Protein AF-A0A9C9Z9H3-F1 (afdb_monomer)

Mean predicted aligned error: 2.56 Å

Radius of gyration: 11.61 Å; Cα contacts (8 Å, |Δi|>4): 60; chains: 1; bounding box: 28×17×32 Å

Sequence (62 aa):
LITKVEYARTYARLMFDQALHDRLLQEVISADPVYPGLTLTNALAQKQARELLATSKEYFED

Secondary structure (DSSP, 8-state):
-HHHHHHIIIIIHHTT-HHHHHHHHHHHHHS----TTTHHHHHHHHHHHHHH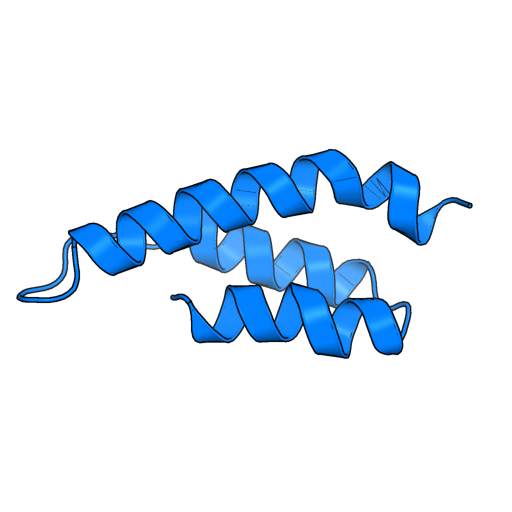HHTHHHHH--

Solvent-accessible surface area (backbone atoms only — not comparable to full-atom values): 3380 Å² total; per-residue (Å²): 92,49,70,42,44,50,44,26,65,50,50,22,55,73,68,69,33,61,70,60,22,53,51,36,27,51,54,40,58,71,46,83,40,82,42,94,98,37,34,68,59,28,49,48,30,27,52,52,23,52,57,50,57,72,48,39,61,77,66,69,77,107

Foldseek 3Di:
DQVLLVCLVPVCLVVLPLVSNLVSLVVLLPDDLDDVPRNVVSVVSNVSSVVCNVCSCVRNVD

Structure (mmCIF, N/CA/C/O backbone):
data_AF-A0A9C9Z9H3-F1
#
_entry.id   AF-A0A9C9Z9H3-F1
#
loop_
_atom_site.group_PDB
_atom_site.id
_atom_site.type_symbol
_atom_site.label_atom_id
_atom_site.label_alt_id
_atom_site.label_comp_id
_atom_site.label_asym_id
_atom_site.label_entity_id
_atom_site.label_seq_id
_atom_site.pdbx_PDB_ins_code
_atom_site.Cartn_x
_atom_site.Cartn_y
_atom_site.Cartn_z
_atom_site.occupancy
_atom_site.B_iso_or_equiv
_atom_site.auth_seq_id
_atom_site.auth_comp_id
_atom_site.auth_asym_id
_atom_site.auth_atom_id
_atom_site.pdbx_PDB_model_num
ATOM 1 N N . LEU A 1 1 ? -3.128 -1.417 7.031 1.00 94.12 1 LEU A N 1
ATOM 2 C CA . LEU A 1 1 ? -2.725 -1.199 5.617 1.00 94.12 1 LEU A CA 1
ATOM 3 C C . LEU A 1 1 ? -1.252 -0.825 5.453 1.00 94.12 1 LEU A C 1
ATOM 5 O O . LEU A 1 1 ? -0.618 -1.342 4.543 1.00 94.12 1 LEU A O 1
ATOM 9 N N . ILE A 1 2 ? -0.691 0.005 6.339 1.00 95.69 2 ILE A N 1
ATOM 10 C CA . ILE A 1 2 ? 0.690 0.505 6.225 1.00 95.69 2 ILE A CA 1
ATOM 11 C C . ILE A 1 2 ? 1.763 -0.590 6.075 1.00 95.69 2 ILE A C 1
ATOM 13 O O . ILE A 1 2 ? 2.669 -0.446 5.267 1.00 95.69 2 ILE A O 1
ATOM 17 N N . THR A 1 3 ? 1.616 -1.737 6.746 1.00 97.31 3 THR A N 1
ATOM 18 C CA . THR A 1 3 ? 2.559 -2.864 6.633 1.00 97.31 3 THR A CA 1
ATOM 19 C C . THR A 1 3 ? 2.719 -3.368 5.198 1.00 97.31 3 THR A C 1
ATOM 21 O O . THR A 1 3 ? 3.827 -3.691 4.790 1.00 97.31 3 THR A O 1
ATOM 24 N N . LYS A 1 4 ? 1.636 -3.406 4.406 1.00 97.69 4 LYS A N 1
ATOM 25 C CA . LYS A 1 4 ? 1.700 -3.824 2.996 1.00 97.69 4 LYS A CA 1
ATOM 26 C C . LYS A 1 4 ? 2.415 -2.784 2.129 1.00 97.69 4 LYS A C 1
ATOM 28 O O . LYS A 1 4 ? 3.155 -3.165 1.231 1.00 97.69 4 LYS A O 1
ATOM 33 N N . VAL A 1 5 ? 2.233 -1.495 2.431 1.00 97.56 5 VAL A N 1
ATOM 34 C CA . VAL A 1 5 ? 2.948 -0.396 1.757 1.00 97.56 5 VAL A C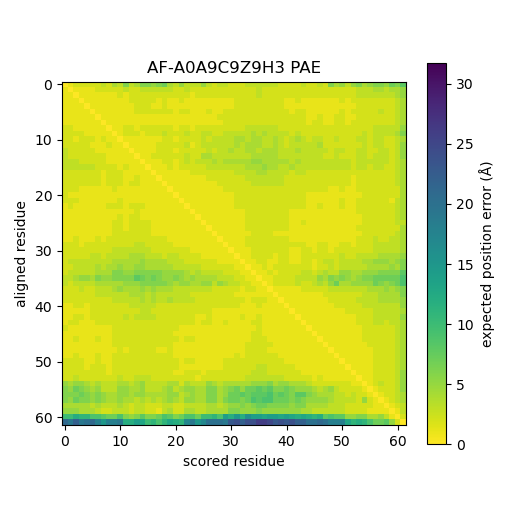A 1
ATOM 35 C C . VAL A 1 5 ? 4.446 -0.506 2.016 1.00 97.56 5 VAL A C 1
ATOM 37 O O . VAL A 1 5 ? 5.234 -0.460 1.077 1.00 97.56 5 VAL A O 1
ATOM 40 N N . GLU A 1 6 ? 4.843 -0.724 3.269 1.00 97.75 6 GLU A N 1
ATOM 41 C CA . GLU A 1 6 ? 6.255 -0.883 3.618 1.00 97.75 6 GLU A CA 1
ATOM 42 C C . GLU A 1 6 ? 6.849 -2.167 3.041 1.00 97.75 6 GLU A C 1
ATOM 44 O O . GLU A 1 6 ? 7.981 -2.152 2.564 1.00 97.75 6 GLU A O 1
ATOM 49 N N . TYR A 1 7 ? 6.078 -3.256 2.985 1.00 97.38 7 TYR A N 1
ATOM 50 C CA . TYR A 1 7 ? 6.520 -4.491 2.341 1.00 97.38 7 TYR A CA 1
ATOM 51 C C . TYR A 1 7 ? 6.779 -4.294 0.838 1.00 97.38 7 TYR A C 1
ATOM 53 O O . TYR A 1 7 ? 7.817 -4.715 0.327 1.00 97.38 7 TYR A O 1
ATOM 61 N N . ALA A 1 8 ? 5.897 -3.567 0.149 1.00 96.94 8 ALA A N 1
ATOM 62 C CA . ALA A 1 8 ? 6.093 -3.189 -1.246 1.00 96.94 8 ALA A CA 1
ATOM 63 C C . ALA A 1 8 ? 7.300 -2.248 -1.433 1.00 96.94 8 ALA A C 1
ATOM 65 O O . ALA A 1 8 ? 8.076 -2.422 -2.371 1.00 96.94 8 ALA A O 1
ATOM 66 N N . ARG A 1 9 ? 7.479 -1.259 -0.546 1.00 95.12 9 ARG A N 1
ATOM 67 C CA . ARG A 1 9 ? 8.556 -0.256 -0.618 1.00 95.12 9 ARG A CA 1
ATOM 68 C C . ARG A 1 9 ? 9.938 -0.842 -0.352 1.00 95.12 9 ARG A C 1
ATOM 70 O O . ARG A 1 9 ? 10.897 -0.415 -0.984 1.00 95.12 9 ARG A O 1
ATOM 77 N N . THR A 1 10 ? 10.045 -1.752 0.608 1.00 94.25 10 THR A N 1
ATOM 78 C CA . THR A 1 10 ? 11.335 -2.255 1.095 1.00 94.25 10 THR A CA 1
ATOM 79 C C . THR A 1 10 ? 11.692 -3.576 0.439 1.00 94.25 10 THR A C 1
ATOM 81 O O . THR A 1 10 ? 12.693 -3.654 -0.261 1.00 94.25 10 THR A O 1
ATOM 84 N N . TYR A 1 11 ? 10.859 -4.600 0.608 1.00 95.12 11 TYR A N 1
ATOM 85 C CA . TYR A 1 11 ? 11.179 -5.948 0.159 1.00 95.12 11 TYR A CA 1
ATOM 86 C C . TYR A 1 11 ? 10.942 -6.139 -1.334 1.00 95.12 11 TYR A C 1
ATOM 88 O O . TYR A 1 11 ? 11.843 -6.596 -2.023 1.00 95.12 11 TYR A O 1
ATOM 96 N N . ALA A 1 12 ? 9.760 -5.782 -1.849 1.00 93.38 12 ALA A N 1
ATOM 97 C CA . ALA A 1 12 ? 9.453 -6.034 -3.260 1.00 93.38 12 ALA A CA 1
ATOM 98 C C . ALA A 1 12 ? 10.403 -5.257 -4.189 1.00 93.38 12 ALA A C 1
ATOM 100 O O . ALA A 1 12 ? 10.895 -5.810 -5.166 1.00 93.38 12 ALA A O 1
ATOM 101 N N . ARG A 1 13 ? 10.751 -4.015 -3.824 1.00 91.94 13 ARG A N 1
ATOM 102 C CA . ARG A 1 13 ? 11.787 -3.233 -4.515 1.00 91.94 13 ARG A CA 1
ATOM 103 C C . ARG A 1 13 ? 13.185 -3.845 -4.388 1.00 91.94 13 ARG A C 1
ATOM 105 O O . ARG A 1 13 ? 13.843 -4.022 -5.403 1.00 91.94 13 ARG A O 1
ATOM 112 N N . LEU A 1 14 ? 13.614 -4.230 -3.180 1.00 93.75 14 LEU A N 1
ATOM 113 C CA . LEU A 1 14 ? 14.917 -4.881 -2.962 1.00 93.75 14 LEU A CA 1
ATOM 114 C C . LEU A 1 14 ? 15.074 -6.166 -3.786 1.00 93.75 14 LEU A C 1
ATOM 116 O O . LEU A 1 14 ? 16.154 -6.450 -4.293 1.00 93.75 14 LEU A O 1
ATOM 120 N N . MET A 1 15 ? 13.997 -6.938 -3.901 1.00 95.69 15 MET A N 1
ATOM 121 C CA . MET A 1 15 ? 13.973 -8.199 -4.637 1.00 95.69 15 MET A CA 1
ATOM 122 C C . MET A 1 15 ? 13.693 -8.025 -6.135 1.00 95.69 15 MET A C 1
ATOM 124 O O . MET A 1 15 ? 13.602 -9.032 -6.831 1.00 95.69 15 MET A O 1
ATOM 128 N N . PHE A 1 16 ? 13.543 -6.789 -6.628 1.00 93.19 16 PHE A N 1
ATOM 129 C CA . PHE A 1 16 ? 13.130 -6.490 -8.004 1.00 93.19 16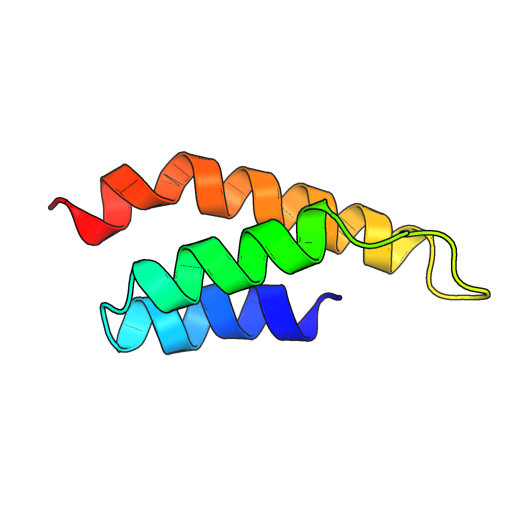 PHE A CA 1
ATOM 130 C C . PHE A 1 16 ? 11.834 -7.219 -8.434 1.00 93.19 16 PHE A C 1
ATOM 132 O O . PHE A 1 16 ? 11.643 -7.560 -9.598 1.00 93.19 16 PHE A O 1
ATOM 139 N N . ASP A 1 17 ? 10.912 -7.451 -7.494 1.00 95.69 17 ASP A N 1
ATOM 140 C CA . ASP A 1 17 ? 9.637 -8.133 -7.735 1.00 95.69 17 ASP A CA 1
ATOM 141 C C . ASP A 1 17 ? 8.509 -7.113 -7.969 1.00 95.69 17 ASP A C 1
ATOM 143 O O . ASP A 1 17 ? 7.766 -6.735 -7.054 1.00 95.69 17 ASP A O 1
ATOM 147 N N . GLN A 1 18 ? 8.388 -6.651 -9.218 1.00 95.56 18 GLN A N 1
ATOM 148 C CA . GLN A 1 18 ? 7.361 -5.689 -9.633 1.00 95.56 18 GLN A CA 1
ATOM 149 C C . GLN A 1 18 ? 5.938 -6.240 -9.450 1.00 95.56 18 GLN A C 1
ATOM 151 O O . GLN A 1 18 ? 5.037 -5.517 -9.022 1.00 95.56 18 GLN A O 1
ATOM 156 N N . ALA A 1 19 ? 5.723 -7.531 -9.718 1.00 95.88 19 ALA A N 1
ATOM 157 C CA . ALA A 1 19 ? 4.403 -8.145 -9.602 1.00 95.88 19 ALA A CA 1
ATOM 158 C C . ALA A 1 19 ? 3.915 -8.152 -8.145 1.00 95.88 19 ALA A C 1
ATOM 160 O O . ALA A 1 19 ? 2.761 -7.807 -7.867 1.00 95.88 19 ALA A O 1
ATOM 161 N N . LEU A 1 20 ? 4.791 -8.502 -7.198 1.00 96.88 20 LEU A N 1
ATOM 162 C CA . LEU A 1 20 ? 4.494 -8.419 -5.771 1.00 96.88 20 LEU A CA 1
ATOM 163 C C . LEU A 1 20 ? 4.285 -6.968 -5.326 1.00 96.88 20 LEU A C 1
ATOM 165 O O . LEU A 1 20 ? 3.353 -6.702 -4.562 1.00 96.88 20 LEU A O 1
ATOM 169 N N . HIS A 1 21 ? 5.126 -6.045 -5.803 1.00 97.62 21 HIS A N 1
ATOM 170 C CA . HIS A 1 21 ? 5.026 -4.619 -5.502 1.00 97.62 21 HIS A CA 1
ATOM 171 C C . HIS A 1 21 ? 3.643 -4.069 -5.866 1.00 97.62 21 HIS A C 1
ATOM 173 O O . HIS A 1 21 ? 2.909 -3.607 -4.988 1.00 97.62 21 HIS A O 1
ATOM 179 N N . ASP A 1 22 ? 3.255 -4.192 -7.134 1.00 97.25 22 ASP A N 1
ATOM 180 C CA . ASP A 1 22 ? 2.014 -3.626 -7.655 1.00 97.25 22 ASP A CA 1
ATOM 181 C C . ASP A 1 22 ? 0.786 -4.288 -7.012 1.00 97.25 22 ASP A C 1
ATOM 183 O O . ASP A 1 22 ? -0.167 -3.600 -6.629 1.00 97.25 22 ASP A O 1
ATOM 187 N N . ARG A 1 23 ? 0.824 -5.612 -6.791 1.00 97.94 23 ARG A N 1
ATOM 188 C CA . ARG A 1 23 ? -0.268 -6.339 -6.124 1.00 97.94 23 ARG A CA 1
ATOM 189 C C . ARG A 1 23 ? -0.521 -5.811 -4.713 1.00 97.94 23 ARG A C 1
ATOM 191 O O . ARG A 1 23 ? -1.666 -5.526 -4.360 1.00 97.94 23 ARG A O 1
ATOM 198 N N . LEU A 1 24 ? 0.528 -5.664 -3.899 1.00 98.12 24 LEU A N 1
ATOM 199 C CA . LEU A 1 24 ? 0.407 -5.186 -2.517 1.00 98.12 24 LEU A CA 1
ATOM 200 C C . LEU A 1 24 ? -0.171 -3.767 -2.451 1.00 98.12 24 LEU A C 1
ATOM 202 O O . LEU A 1 24 ? -0.998 -3.481 -1.581 1.00 98.12 24 LEU A O 1
ATOM 206 N N . LEU A 1 25 ? 0.236 -2.886 -3.367 1.00 98.31 25 LEU A N 1
ATOM 207 C CA . LEU A 1 25 ? -0.266 -1.514 -3.424 1.00 98.31 25 LEU A CA 1
ATOM 208 C C . LEU A 1 25 ? -1.723 -1.463 -3.881 1.00 98.31 25 LEU A C 1
ATOM 210 O O . LEU A 1 25 ? -2.525 -0.753 -3.270 1.00 98.31 25 LEU A O 1
ATOM 214 N N . GLN A 1 26 ? -2.100 -2.266 -4.876 1.00 98.31 26 GLN A N 1
ATOM 215 C CA . GLN A 1 26 ? -3.482 -2.349 -5.341 1.00 98.31 26 GLN A CA 1
AT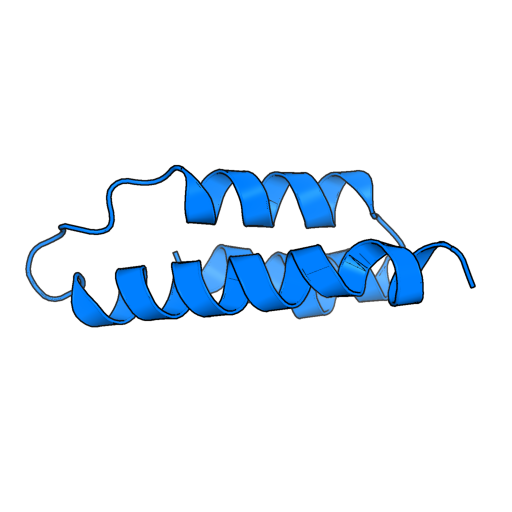OM 216 C C . GLN A 1 26 ? -4.422 -2.894 -4.254 1.00 98.31 26 GLN A C 1
ATOM 218 O O . GLN A 1 26 ? -5.530 -2.379 -4.079 1.00 98.31 26 GLN A O 1
ATOM 223 N N . GLU A 1 27 ? -3.975 -3.879 -3.470 1.00 98.31 27 GLU A N 1
ATOM 224 C CA . GLU A 1 27 ? -4.713 -4.382 -2.305 1.00 98.31 27 GLU A CA 1
ATOM 225 C C . GLU A 1 27 ? -4.926 -3.295 -1.243 1.00 98.31 27 GLU A C 1
ATOM 227 O O . GLU A 1 27 ? -5.996 -3.223 -0.640 1.00 98.31 27 GLU A O 1
ATOM 232 N N . VAL A 1 28 ? -3.931 -2.433 -1.005 1.00 98.25 28 VAL A N 1
ATOM 233 C CA . VAL A 1 28 ? -4.061 -1.309 -0.064 1.00 98.25 28 VAL A CA 1
ATOM 234 C C . VAL A 1 28 ? -5.061 -0.277 -0.577 1.00 98.25 28 VAL A C 1
ATOM 236 O O . VAL A 1 28 ? -5.916 0.168 0.189 1.00 98.25 28 VAL A O 1
ATOM 239 N N . ILE A 1 29 ? -4.978 0.083 -1.859 1.00 98.44 29 ILE A N 1
ATOM 240 C CA . ILE A 1 29 ? -5.860 1.069 -2.500 1.00 98.44 29 ILE A CA 1
ATOM 241 C C . ILE A 1 29 ? -7.321 0.606 -2.487 1.00 98.44 29 ILE A C 1
ATOM 243 O O . ILE A 1 29 ? -8.212 1.432 -2.308 1.00 98.44 29 ILE A O 1
ATOM 247 N N . SER A 1 30 ? -7.555 -0.696 -2.658 1.00 98.12 30 SER A N 1
ATOM 248 C CA . SER A 1 30 ? -8.901 -1.275 -2.780 1.00 98.12 30 SER A CA 1
ATOM 249 C C . SER A 1 30 ? -9.548 -1.621 -1.433 1.00 98.12 30 SER A C 1
ATOM 251 O O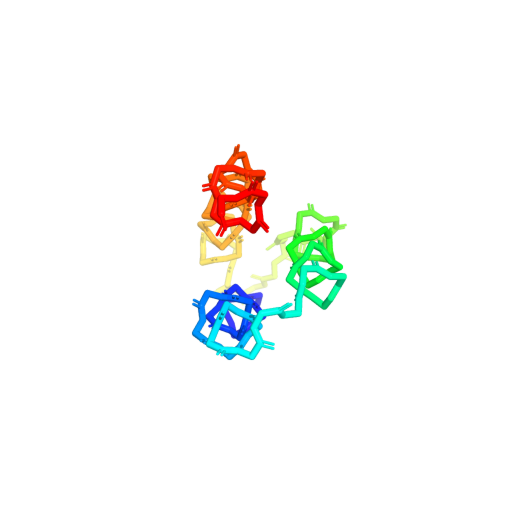 . SER A 1 30 ? -10.730 -1.950 -1.392 1.00 98.12 30 SER A O 1
ATOM 253 N N . ALA A 1 31 ? -8.793 -1.581 -0.332 1.00 97.44 31 ALA A N 1
ATOM 254 C CA . ALA A 1 31 ? -9.317 -1.871 0.999 1.00 97.44 31 ALA A CA 1
ATOM 255 C C . ALA A 1 31 ? -10.242 -0.753 1.508 1.00 97.44 31 ALA A C 1
ATOM 257 O O . ALA A 1 31 ? -10.002 0.422 1.238 1.00 97.44 31 ALA A O 1
ATOM 258 N N . ASP A 1 32 ? -11.252 -1.097 2.311 1.00 97.25 32 ASP A N 1
ATOM 259 C CA . ASP A 1 32 ? -12.032 -0.094 3.043 1.00 97.25 32 ASP A CA 1
ATOM 260 C C . ASP A 1 32 ? -11.132 0.591 4.091 1.00 97.25 32 ASP A C 1
ATOM 262 O O . ASP A 1 32 ? -10.566 -0.091 4.957 1.00 97.25 32 ASP A O 1
ATOM 266 N N . PRO A 1 33 ? -10.936 1.922 4.027 1.00 95.75 33 PRO A N 1
ATOM 267 C CA . PRO A 1 33 ? -10.115 2.608 5.007 1.00 95.75 33 PRO A CA 1
ATOM 268 C C . PRO A 1 33 ? -10.813 2.757 6.365 1.00 95.75 33 PRO A C 1
ATOM 270 O O . PRO A 1 33 ? -10.116 2.973 7.359 1.00 95.75 33 PRO A O 1
ATOM 273 N N . VAL A 1 34 ? -12.146 2.662 6.436 1.00 97.38 34 VAL A N 1
ATOM 274 C CA . VAL A 1 34 ? -12.929 2.948 7.642 1.00 97.38 34 VAL A CA 1
ATOM 275 C C . VAL A 1 34 ? -12.791 1.808 8.643 1.00 97.38 34 VAL A C 1
ATOM 277 O O . VAL A 1 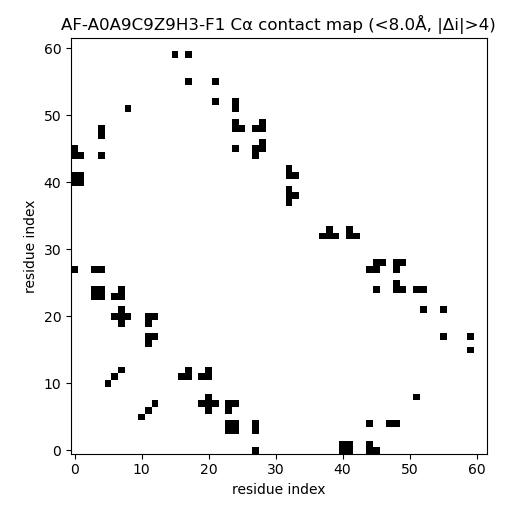34 ? -13.404 0.752 8.533 1.00 97.38 34 VAL A O 1
ATOM 280 N N . TYR A 1 35 ? -11.987 2.050 9.673 1.00 95.06 35 TYR A N 1
ATOM 281 C CA . TYR A 1 35 ? -11.828 1.131 10.790 1.00 95.06 35 TYR A CA 1
ATOM 282 C C . TYR A 1 35 ? -11.666 1.939 12.081 1.00 95.06 35 TYR A C 1
ATOM 284 O O . TYR A 1 35 ? -10.847 2.868 12.102 1.00 95.06 35 TYR A O 1
ATOM 292 N N . PRO A 1 36 ? -12.414 1.627 13.158 1.00 95.75 36 PRO A N 1
ATOM 293 C CA . PRO A 1 36 ? -12.344 2.369 14.413 1.00 95.75 36 PRO A CA 1
ATOM 294 C C . PRO A 1 36 ? -10.901 2.553 14.903 1.00 95.75 36 PRO A C 1
ATOM 296 O O . PRO A 1 36 ? -10.159 1.590 15.076 1.00 95.75 36 PRO A O 1
ATOM 299 N N . GLY A 1 37 ? -10.487 3.810 15.083 1.00 96.00 37 GLY A N 1
ATOM 300 C CA . GLY A 1 37 ? -9.134 4.171 15.520 1.00 96.00 37 GLY A CA 1
ATOM 301 C C . GLY A 1 37 ? -8.038 4.115 14.445 1.00 96.00 37 GLY A C 1
ATOM 302 O O . GLY A 1 37 ? -6.919 4.527 14.730 1.00 96.00 37 GLY A O 1
ATOM 303 N N . LEU A 1 38 ? -8.329 3.663 13.218 1.00 96.56 38 LEU A N 1
ATOM 304 C CA . LEU A 1 38 ? -7.335 3.515 12.141 1.00 96.56 38 LEU A CA 1
ATOM 305 C C . LEU A 1 38 ? -7.698 4.229 10.830 1.00 96.56 38 LEU A C 1
ATOM 307 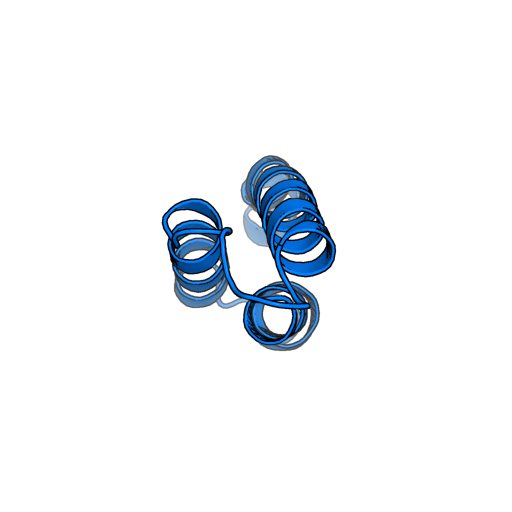O O . LEU A 1 38 ? -6.873 4.235 9.919 1.00 96.56 38 LEU A O 1
ATOM 311 N N . THR A 1 39 ? -8.872 4.862 10.718 1.00 97.00 39 THR A N 1
ATOM 312 C CA . THR A 1 39 ? -9.333 5.498 9.467 1.00 97.00 39 THR A CA 1
ATOM 313 C C . THR A 1 39 ? -8.306 6.444 8.848 1.00 97.00 39 THR A C 1
ATOM 315 O O . THR A 1 39 ? -7.998 6.334 7.662 1.00 97.00 39 THR A O 1
ATOM 318 N N . LEU A 1 40 ? -7.721 7.341 9.647 1.00 97.06 40 LEU A N 1
ATOM 319 C CA . LEU A 1 40 ? -6.723 8.294 9.154 1.00 97.06 40 LEU A CA 1
ATOM 320 C C . LEU A 1 40 ? -5.450 7.584 8.670 1.00 97.06 40 LEU A C 1
ATOM 322 O O . LEU A 1 40 ? -4.945 7.875 7.588 1.00 97.06 40 LEU A O 1
ATOM 326 N N . THR A 1 41 ? -4.950 6.623 9.448 1.00 97.62 41 THR A N 1
ATOM 327 C CA . THR A 1 41 ? -3.754 5.843 9.104 1.00 97.62 41 THR A CA 1
ATOM 328 C C . THR A 1 41 ? -3.967 5.014 7.841 1.00 97.62 41 THR A C 1
ATOM 330 O O . THR A 1 41 ? -3.075 4.918 7.000 1.00 97.62 41 THR A O 1
ATOM 333 N N . ASN A 1 42 ? -5.154 4.438 7.673 1.00 97.94 42 ASN A N 1
ATOM 334 C CA . ASN A 1 42 ? -5.514 3.685 6.481 1.00 97.94 42 ASN A CA 1
ATOM 335 C C . ASN A 1 42 ? -5.627 4.594 5.250 1.00 97.94 42 ASN A C 1
ATOM 337 O O . ASN A 1 42 ? -5.082 4.250 4.203 1.00 97.94 42 ASN A O 1
ATOM 341 N N . ALA A 1 43 ? -6.241 5.773 5.381 1.00 98.00 43 ALA A N 1
ATOM 342 C CA . ALA A 1 43 ? -6.293 6.763 4.307 1.00 98.00 43 ALA A CA 1
ATOM 343 C C . ALA A 1 43 ? -4.888 7.245 3.898 1.00 98.00 43 ALA A C 1
ATOM 345 O O . ALA A 1 43 ? -4.590 7.367 2.707 1.00 98.00 43 ALA A O 1
ATOM 346 N N . LEU A 1 44 ? -3.991 7.449 4.870 1.00 98.25 44 LEU A N 1
ATOM 347 C CA . LEU A 1 44 ? -2.594 7.790 4.604 1.00 98.25 44 LEU A CA 1
ATOM 348 C C . LEU A 1 44 ? -1.867 6.664 3.856 1.00 98.25 44 LEU A C 1
ATOM 350 O O . LEU A 1 44 ? -1.190 6.933 2.865 1.00 98.25 44 LEU A O 1
ATOM 354 N N . ALA A 1 45 ? -2.048 5.409 4.276 1.00 98.38 45 ALA A N 1
ATOM 355 C CA . ALA A 1 45 ? -1.467 4.255 3.591 1.00 98.38 45 ALA A CA 1
ATOM 356 C C . ALA A 1 45 ? -1.951 4.153 2.133 1.00 98.38 45 ALA A C 1
ATOM 358 O O . ALA A 1 45 ? -1.155 3.878 1.240 1.00 98.38 45 ALA A O 1
ATOM 359 N N . GLN A 1 46 ? -3.228 4.438 1.862 1.00 98.50 46 GLN A N 1
ATOM 360 C CA . GLN A 1 46 ? -3.756 4.481 0.496 1.00 98.50 46 GLN A CA 1
ATOM 361 C C . GLN A 1 46 ? -3.152 5.602 -0.346 1.00 98.50 46 GLN A C 1
ATOM 363 O O . GLN A 1 46 ? -2.886 5.401 -1.529 1.00 98.50 46 GLN A O 1
ATOM 368 N N . LYS A 1 47 ? -2.942 6.789 0.235 1.00 98.38 47 LYS A N 1
ATOM 369 C CA . LYS A 1 47 ? -2.260 7.889 -0.458 1.00 98.38 47 LYS A CA 1
ATOM 370 C C . LYS A 1 47 ? -0.842 7.475 -0.858 1.00 98.38 47 LYS A C 1
ATOM 372 O O . LYS A 1 47 ? -0.505 7.544 -2.035 1.00 98.38 47 LYS A O 1
ATOM 377 N N . GLN A 1 48 ? -0.068 6.958 0.095 1.00 98.06 48 GLN A N 1
ATOM 378 C CA . GLN A 1 48 ? 1.292 6.481 -0.159 1.00 98.06 48 GLN A CA 1
ATOM 379 C C . GLN A 1 48 ? 1.327 5.346 -1.187 1.00 98.06 48 GLN A C 1
ATOM 381 O O . GLN A 1 48 ? 2.233 5.301 -2.012 1.00 98.06 48 GLN A O 1
ATOM 386 N N . ALA A 1 49 ? 0.337 4.447 -1.170 1.00 98.38 49 ALA A N 1
ATOM 387 C CA . ALA A 1 49 ? 0.264 3.362 -2.138 1.00 98.38 49 ALA A CA 1
ATOM 388 C C . ALA A 1 49 ? 0.091 3.867 -3.579 1.00 98.38 49 ALA A C 1
ATOM 390 O O . ALA A 1 49 ? 0.751 3.362 -4.482 1.00 98.38 49 ALA A O 1
ATOM 391 N N . ARG A 1 50 ? -0.742 4.897 -3.793 1.00 98.25 50 ARG A N 1
ATOM 392 C CA . ARG A 1 50 ? -0.919 5.528 -5.115 1.00 98.25 50 ARG A CA 1
ATOM 393 C C . ARG A 1 50 ? 0.357 6.213 -5.599 1.00 98.25 50 ARG A C 1
ATOM 395 O O . ARG A 1 50 ? 0.720 6.059 -6.758 1.00 98.25 50 ARG A O 1
ATOM 402 N N . GLU A 1 51 ? 1.034 6.941 -4.713 1.00 97.19 51 GLU A N 1
ATOM 403 C CA . GLU A 1 51 ? 2.307 7.610 -5.024 1.00 97.19 51 GLU A CA 1
ATOM 404 C C . GLU A 1 51 ? 3.395 6.597 -5.406 1.00 97.19 51 GLU A C 1
ATOM 406 O O . GLU A 1 51 ? 4.133 6.791 -6.372 1.00 97.19 51 GLU A O 1
ATOM 411 N N . LEU A 1 52 ? 3.469 5.480 -4.677 1.00 95.88 52 LEU A N 1
ATOM 412 C CA . LEU A 1 52 ? 4.453 4.437 -4.941 1.00 95.88 52 LEU A CA 1
ATOM 413 C C . LEU A 1 52 ? 4.174 3.710 -6.263 1.00 95.88 52 LEU A C 1
ATOM 415 O O . LEU A 1 52 ? 5.104 3.482 -7.029 1.00 95.88 52 LEU A O 1
ATOM 419 N N . LEU A 1 53 ? 2.903 3.421 -6.558 1.00 95.88 53 LEU A N 1
ATOM 420 C CA . LEU A 1 53 ? 2.497 2.766 -7.802 1.00 95.88 53 LEU A CA 1
ATOM 421 C C . LEU A 1 53 ? 2.744 3.662 -9.026 1.00 95.88 53 LEU A C 1
ATOM 423 O O . LEU A 1 53 ? 3.168 3.176 -10.069 1.00 95.88 53 LEU A O 1
ATOM 427 N N . ALA A 1 54 ? 2.536 4.977 -8.893 1.00 95.69 54 ALA A N 1
ATOM 428 C CA . ALA A 1 54 ? 2.794 5.940 -9.966 1.00 95.69 54 ALA A CA 1
ATOM 429 C C . ALA A 1 54 ? 4.272 5.977 -10.392 1.00 95.69 54 ALA A C 1
ATOM 431 O O . ALA A 1 54 ? 4.560 6.197 -11.562 1.00 95.69 54 ALA A O 1
ATOM 432 N N . THR A 1 55 ? 5.187 5.711 -9.454 1.00 91.44 55 THR A N 1
ATOM 433 C CA . THR A 1 55 ? 6.642 5.655 -9.692 1.00 91.44 55 THR A CA 1
ATOM 434 C C . THR A 1 55 ? 7.159 4.230 -9.924 1.00 91.44 55 THR A C 1
ATOM 436 O O . THR A 1 55 ? 8.365 4.022 -9.993 1.00 91.44 55 THR A O 1
ATOM 439 N N . SER A 1 56 ? 6.272 3.227 -10.028 1.00 88.88 56 SER A N 1
ATOM 440 C CA . SER A 1 56 ? 6.659 1.815 -10.183 1.00 88.88 56 SER A CA 1
ATOM 441 C C . SER A 1 56 ? 7.439 1.589 -11.482 1.00 88.88 56 SER A C 1
ATOM 443 O O . SER A 1 56 ? 8.539 1.045 -11.450 1.00 88.88 56 SER A O 1
ATOM 445 N N . LYS A 1 57 ? 6.935 2.102 -12.614 1.00 84.44 57 LYS A N 1
ATOM 446 C CA . LYS A 1 57 ? 7.586 1.938 -13.927 1.00 84.44 57 LYS A CA 1
ATOM 447 C C . LYS A 1 57 ? 8.998 2.514 -13.970 1.00 84.44 57 LYS A C 1
ATOM 449 O O . LYS A 1 57 ? 9.910 1.824 -14.394 1.00 84.44 57 LYS A O 1
ATOM 454 N N . GLU A 1 58 ? 9.174 3.728 -13.453 1.00 87.88 58 GLU A N 1
ATOM 455 C CA . GLU A 1 58 ? 10.486 4.389 -13.362 1.00 87.88 58 GLU A CA 1
ATOM 456 C C . GLU A 1 58 ? 11.486 3.601 -12.503 1.00 87.88 58 GLU A C 1
ATOM 458 O O . GLU A 1 58 ? 12.684 3.740 -12.679 1.00 87.88 58 GLU A O 1
ATOM 463 N N . TYR A 1 59 ? 11.018 2.787 -11.552 1.00 87.06 59 TYR A N 1
ATOM 464 C CA . TYR A 1 59 ? 11.902 2.025 -10.671 1.00 87.06 59 TYR A CA 1
ATOM 465 C C . TYR A 1 59 ? 12.291 0.646 -11.2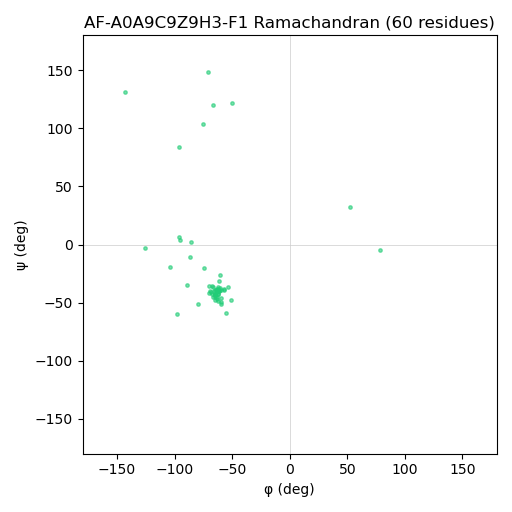26 1.00 87.06 59 TYR A C 1
ATOM 467 O O . TYR A 1 59 ? 13.389 0.176 -10.941 1.00 87.06 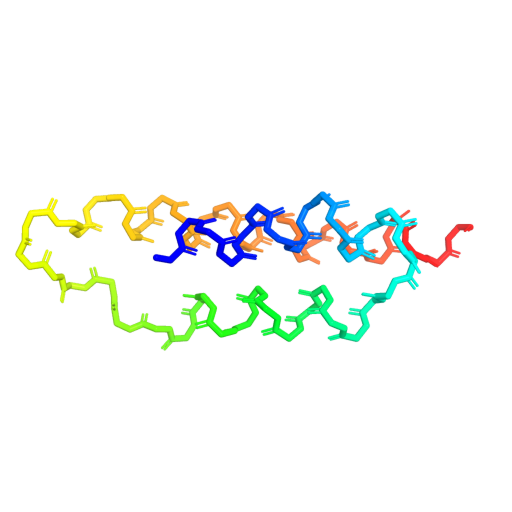59 TYR A O 1
ATOM 475 N N . PHE A 1 60 ? 11.386 -0.037 -11.938 1.00 88.06 60 PHE A N 1
ATOM 476 C CA . PHE A 1 60 ? 11.589 -1.427 -12.379 1.00 88.06 60 PHE A CA 1
ATOM 477 C C . PHE A 1 60 ? 11.937 -1.582 -13.867 1.00 88.06 60 PHE A C 1
ATOM 479 O O . PHE A 1 60 ? 12.425 -2.644 -14.244 1.00 88.06 60 PHE A O 1
ATOM 486 N N . GLU A 1 61 ? 11.657 -0.585 -14.713 1.00 79.31 61 GLU A N 1
ATOM 487 C CA . GLU A 1 61 ? 11.930 -0.643 -16.162 1.00 79.31 61 GLU A CA 1
ATOM 488 C C . GLU A 1 61 ? 13.280 0.007 -16.559 1.00 79.31 61 GLU A C 1
ATOM 490 O O . GLU A 1 61 ? 13.588 0.046 -17.752 1.00 79.31 61 GLU A O 1
ATOM 495 N N . ASP A 1 62 ? 14.080 0.459 -15.579 1.00 57.44 62 ASP A N 1
ATOM 496 C CA . ASP A 1 62 ? 15.458 0.984 -15.727 1.00 57.44 62 ASP A CA 1
ATOM 497 C C . ASP A 1 62 ? 16.549 -0.100 -15.571 1.00 57.44 62 ASP A C 1
ATOM 499 O O . ASP A 1 62 ? 16.405 -0.997 -14.702 1.00 57.44 62 ASP A O 1
#

pLDDT: mean 94.96, std 6.06, range [57.44, 98.5]

Nearest PDB structures (foldseek):
  8zak-assembly1_A  TM=4.956E-01  e=4.771E+00  Campylobacter jejuni
  3mq1-assembly1_A  TM=4.067E-01  e=3.409E+00  Dermatophagoides pteronyssinus
  8zak-assembly2_B  TM=4.068E-01  e=3.813E+00  Campylobacter jejuni
  1k90-assembly1_B  TM=4.758E-01  e=7.063E+00  Bacillus anthracis